Protein AF-A0A6P0TH92-F1 (afdb_monomer)

Secondary structure (DSSP, 8-state):
-B-SSSEEEEEEEETTEEEEEEEEE--SSSS------------SS---EEEEESSS---B----------

Structure (mmCIF, N/CA/C/O backbone):
data_AF-A0A6P0TH92-F1
#
_entry.id   AF-A0A6P0TH92-F1
#
loop_
_atom_site.group_PDB
_atom_site.id
_atom_site.type_symbol
_atom_site.label_atom_id
_atom_site.label_alt_id
_atom_site.label_comp_id
_atom_site.label_asym_id
_atom_site.label_entity_id
_atom_site.label_seq_id
_atom_site.pdbx_PDB_ins_code
_atom_site.Cartn_x
_atom_site.Cartn_y
_atom_site.Cartn_z
_atom_site.occupancy
_atom_site.B_iso_or_equiv
_atom_site.auth_seq_id
_atom_site.auth_comp_id
_atom_site.auth_asym_id
_atom_site.auth_atom_id
_atom_site.pdbx_PDB_model_num
ATOM 1 N N . TYR A 1 1 ? -0.644 2.025 -8.233 1.00 98.38 1 TYR A N 1
ATOM 2 C CA . TYR A 1 1 ? 0.784 2.226 -7.938 1.00 98.38 1 TYR A CA 1
ATOM 3 C C . TYR A 1 1 ? 1.538 2.263 -9.255 1.00 98.38 1 TYR A C 1
ATOM 5 O O . TYR A 1 1 ? 1.018 1.732 -10.230 1.00 98.38 1 TYR A O 1
ATOM 13 N N . ALA A 1 2 ? 2.718 2.872 -9.285 1.00 98.69 2 ALA A N 1
ATOM 14 C CA . ALA A 1 2 ? 3.605 2.853 -10.445 1.00 98.69 2 ALA A CA 1
ATOM 15 C C . ALA A 1 2 ? 4.994 2.340 -10.041 1.00 98.69 2 ALA A C 1
ATOM 17 O O . ALA A 1 2 ? 5.490 2.640 -8.948 1.00 98.69 2 ALA A O 1
ATOM 18 N N . LEU A 1 3 ? 5.614 1.528 -10.896 1.00 98.56 3 LEU A N 1
ATOM 19 C CA . LEU A 1 3 ? 6.955 0.987 -10.696 1.00 98.56 3 LEU A CA 1
ATOM 20 C C . LEU A 1 3 ? 7.605 0.698 -12.051 1.00 98.56 3 LEU A C 1
ATOM 22 O O . LEU A 1 3 ? 7.201 -0.221 -12.748 1.00 98.56 3 LEU A O 1
ATOM 26 N N . ALA A 1 4 ? 8.666 1.424 -12.404 1.00 98.38 4 ALA A N 1
ATOM 27 C CA . ALA A 1 4 ? 9.258 1.288 -13.737 1.00 98.38 4 ALA A CA 1
ATOM 28 C C . ALA A 1 4 ? 10.003 -0.034 -13.999 1.00 98.38 4 ALA A C 1
ATOM 30 O O . ALA A 1 4 ? 10.169 -0.407 -15.155 1.00 98.38 4 ALA A O 1
ATOM 31 N N . ASN A 1 5 ? 10.526 -0.712 -12.969 1.00 97.56 5 ASN A N 1
ATOM 32 C CA . ASN A 1 5 ? 11.260 -1.964 -13.160 1.00 97.56 5 ASN A CA 1
ATOM 33 C C . ASN A 1 5 ? 11.288 -2.878 -11.928 1.00 97.56 5 ASN A C 1
ATOM 35 O O . ASN A 1 5 ? 11.360 -2.427 -10.778 1.00 97.56 5 ASN A O 1
ATOM 39 N N . GLY A 1 6 ? 11.319 -4.181 -12.210 1.00 97.50 6 GLY A N 1
ATOM 40 C CA . GLY A 1 6 ? 11.581 -5.236 -11.240 1.00 97.50 6 GLY A CA 1
ATOM 41 C C . GLY A 1 6 ? 10.402 -5.509 -10.312 1.00 97.50 6 GLY A C 1
ATOM 42 O O . GLY A 1 6 ? 9.240 -5.374 -10.676 1.00 97.50 6 GLY A O 1
ATOM 43 N N . THR A 1 7 ? 10.700 -5.945 -9.091 1.00 97.69 7 THR A N 1
ATOM 44 C CA . THR A 1 7 ? 9.678 -6.264 -8.088 1.00 97.69 7 THR A CA 1
ATOM 45 C C . THR A 1 7 ? 10.112 -5.724 -6.734 1.00 97.69 7 THR A C 1
ATOM 47 O O . THR A 1 7 ? 11.266 -5.893 -6.331 1.00 97.69 7 THR A O 1
ATOM 50 N N . ARG A 1 8 ? 9.203 -5.026 -6.046 1.00 98.00 8 ARG A N 1
ATOM 51 C CA . ARG A 1 8 ? 9.447 -4.418 -4.731 1.00 98.00 8 ARG A CA 1
ATOM 52 C C . ARG A 1 8 ? 8.464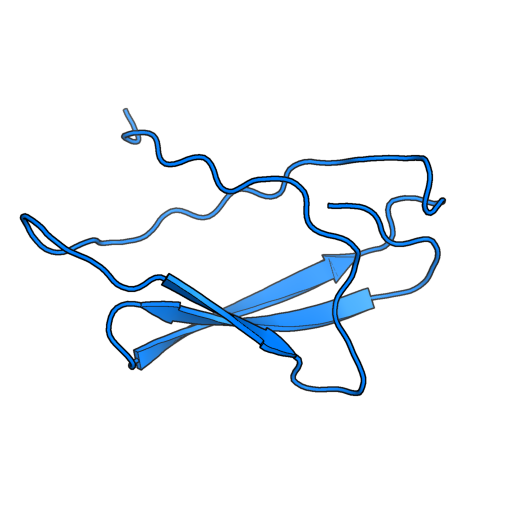 -4.984 -3.696 1.00 98.00 8 ARG A C 1
ATOM 54 O O . ARG A 1 8 ? 7.346 -4.477 -3.601 1.00 98.00 8 ARG A O 1
ATOM 61 N N . PRO A 1 9 ? 8.860 -6.001 -2.908 1.00 98.12 9 PRO A N 1
ATOM 62 C CA . PRO A 1 9 ? 7.999 -6.566 -1.876 1.00 98.12 9 PRO A CA 1
ATOM 63 C C . PRO A 1 9 ? 7.765 -5.597 -0.716 1.00 98.12 9 PRO A C 1
ATOM 65 O O . PRO A 1 9 ? 8.718 -5.062 -0.128 1.00 98.12 9 PRO A O 1
ATOM 68 N N . LEU A 1 10 ? 6.500 -5.433 -0.329 1.00 98.69 10 LEU A N 1
ATOM 69 C CA . LEU A 1 10 ? 6.088 -4.672 0.850 1.00 98.69 10 LEU A CA 1
ATOM 70 C C . LEU A 1 10 ? 5.352 -5.577 1.841 1.00 98.69 10 LEU A C 1
ATOM 72 O O . LEU A 1 10 ? 4.465 -6.339 1.456 1.00 98.69 10 LEU A O 1
ATOM 76 N N . ASP A 1 11 ? 5.678 -5.447 3.125 1.00 98.69 11 ASP A N 1
ATOM 77 C CA . ASP A 1 11 ? 4.898 -6.063 4.196 1.00 98.69 11 ASP A CA 1
ATOM 78 C C . ASP A 1 11 ? 3.618 -5.253 4.404 1.00 98.69 11 ASP A C 1
ATOM 80 O O . ASP A 1 11 ? 3.667 -4.048 4.680 1.00 98.69 11 ASP A O 1
ATOM 84 N N . LEU A 1 12 ? 2.473 -5.920 4.280 1.00 98.56 12 LEU A N 1
ATOM 85 C CA . LEU A 1 12 ? 1.169 -5.370 4.610 1.00 98.56 12 LEU A CA 1
ATOM 86 C C . LEU A 1 12 ? 0.849 -5.699 6.063 1.00 98.56 12 LEU A C 1
ATOM 88 O O . LEU A 1 12 ? 0.782 -6.863 6.455 1.00 98.56 12 LEU A O 1
ATOM 92 N N . SER A 1 13 ? 0.591 -4.660 6.850 1.00 98.62 13 SER A N 1
ATOM 93 C CA . SER A 1 13 ? 0.133 -4.792 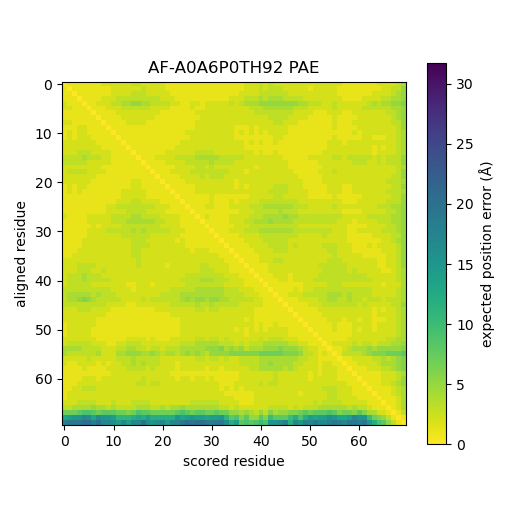8.226 1.00 98.62 13 SER A CA 1
ATOM 94 C C . SER A 1 13 ? -1.239 -4.168 8.442 1.00 98.62 13 SER A C 1
ATOM 96 O O . SER A 1 13 ? -1.544 -3.100 7.903 1.00 98.62 13 SER A O 1
ATOM 98 N N . VAL A 1 14 ? -2.044 -4.843 9.261 1.00 98.50 14 VAL A N 1
ATOM 99 C CA . VAL A 1 14 ? -3.358 -4.400 9.734 1.00 98.50 14 VAL A CA 1
ATOM 100 C C . VAL A 1 14 ? -3.310 -4.373 11.256 1.00 98.50 14 VAL A C 1
ATOM 102 O O . VAL A 1 14 ? -2.909 -5.346 11.891 1.00 98.50 14 VAL A O 1
ATOM 105 N N . ASN A 1 15 ? -3.653 -3.228 11.845 1.00 98.38 15 ASN A N 1
ATOM 106 C CA . ASN A 1 15 ? -3.671 -3.011 13.296 1.00 98.38 15 ASN A CA 1
ATOM 107 C C . ASN A 1 15 ? -2.352 -3.429 13.984 1.00 98.38 15 ASN A C 1
ATOM 109 O O . ASN A 1 15 ? -2.331 -3.950 15.096 1.00 98.38 15 ASN A O 1
ATOM 113 N N . GLY A 1 16 ? -1.227 -3.183 13.299 1.00 98.00 16 GLY A N 1
ATOM 114 C CA . GLY A 1 16 ? 0.128 -3.454 13.790 1.00 98.00 16 GLY A CA 1
ATOM 115 C C . GLY A 1 16 ? 0.632 -4.887 13.5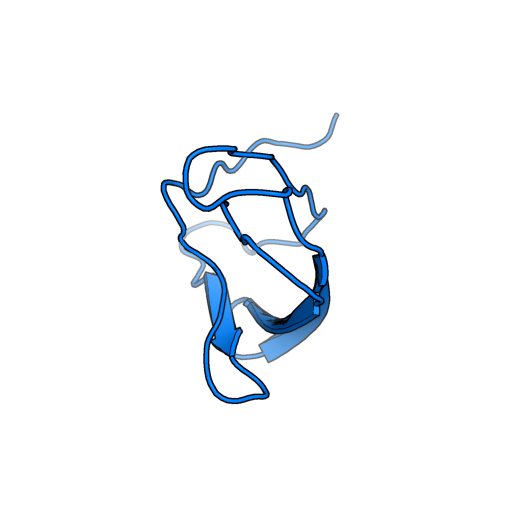88 1.00 98.00 16 GLY A C 1
ATOM 116 O O . GLY A 1 16 ? 1.792 -5.147 13.895 1.00 98.00 16 GLY A O 1
ATOM 117 N N . GLN A 1 17 ? -0.185 -5.799 13.054 1.00 98.12 17 GLN A N 1
ATOM 118 C CA . GLN A 1 17 ? 0.223 -7.168 12.722 1.00 98.12 17 GLN A CA 1
ATOM 119 C C . GLN A 1 17 ? 0.480 -7.295 11.223 1.00 98.12 17 GLN A C 1
ATOM 121 O O . GLN A 1 17 ? -0.351 -6.863 10.429 1.00 98.12 17 GLN A O 1
ATOM 126 N N . VAL A 1 18 ? 1.614 -7.879 10.825 1.00 98.31 18 VAL A N 1
ATOM 127 C CA . VAL A 1 18 ? 1.876 -8.212 9.415 1.00 98.31 18 VAL A CA 1
ATOM 128 C C . VAL A 1 18 ? 0.968 -9.373 9.020 1.00 98.31 18 VAL A C 1
ATOM 130 O O . VAL A 1 18 ? 1.015 -10.431 9.643 1.00 98.31 18 VAL A O 1
ATOM 133 N N . VAL A 1 19 ? 0.130 -9.157 8.009 1.00 98.25 19 VAL A N 1
ATOM 134 C CA . VAL A 1 19 ? -0.871 -10.128 7.538 1.00 98.25 19 VAL A CA 1
ATOM 135 C C . VAL A 1 19 ? -0.518 -10.729 6.183 1.00 98.25 19 VAL A C 1
ATOM 137 O O . VAL A 1 19 ? -0.997 -11.811 5.864 1.00 98.25 19 VAL A O 1
ATOM 140 N N . ASP A 1 20 ? 0.308 -10.043 5.392 1.00 98.06 20 ASP A N 1
ATOM 141 C CA . ASP A 1 20 ? 0.741 -10.503 4.074 1.00 98.06 20 ASP A CA 1
ATOM 142 C C . ASP A 1 20 ? 2.066 -9.832 3.671 1.00 98.06 20 ASP A C 1
ATOM 144 O O . ASP A 1 20 ? 2.417 -8.762 4.184 1.00 98.06 20 ASP A O 1
ATOM 148 N N . ARG A 1 21 ? 2.774 -10.435 2.714 1.00 97.94 21 ARG A N 1
ATOM 149 C CA . ARG A 1 21 ? 3.864 -9.806 1.962 1.00 97.94 21 ARG A CA 1
ATOM 150 C C . ARG A 1 21 ? 3.462 -9.740 0.496 1.00 97.94 21 ARG A C 1
ATOM 152 O O . ARG A 1 21 ? 3.332 -10.759 -0.175 1.00 97.94 21 ARG A O 1
ATOM 159 N N . ILE A 1 22 ? 3.293 -8.522 -0.001 1.00 98.12 22 ILE A N 1
ATOM 160 C CA . ILE A 1 22 ? 2.798 -8.268 -1.349 1.00 98.12 22 ILE A CA 1
ATOM 161 C C . ILE A 1 22 ? 3.970 -7.952 -2.266 1.00 98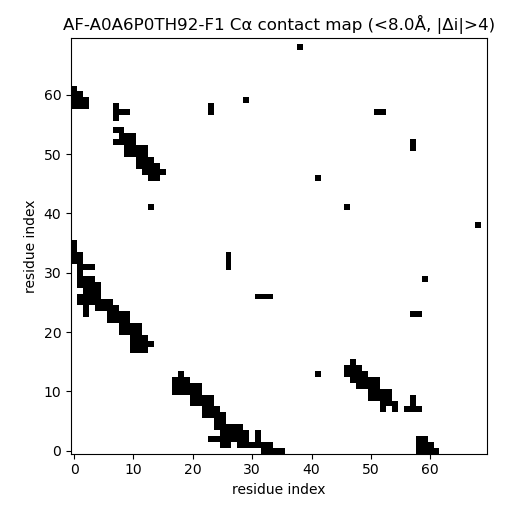.12 22 ILE A C 1
ATOM 163 O O . ILE A 1 22 ? 4.694 -6.980 -2.049 1.00 98.12 22 ILE A O 1
ATOM 167 N N . GLU A 1 23 ? 4.102 -8.738 -3.329 1.00 97.56 23 GLU A N 1
ATOM 168 C CA . GLU A 1 23 ? 4.987 -8.433 -4.448 1.00 97.56 23 GLU A CA 1
ATOM 169 C C . GLU A 1 23 ? 4.340 -7.368 -5.345 1.00 97.56 23 GLU A C 1
ATOM 171 O O . GLU A 1 23 ? 3.347 -7.639 -6.021 1.00 97.56 23 GLU A O 1
ATOM 176 N N . PHE A 1 24 ? 4.892 -6.152 -5.352 1.00 98.00 24 PHE A N 1
ATOM 177 C CA . PHE A 1 24 ? 4.549 -5.127 -6.340 1.00 98.00 24 PHE A CA 1
ATOM 178 C C . PHE A 1 24 ? 5.504 -5.263 -7.528 1.00 98.00 24 PHE A C 1
ATOM 180 O O . PHE A 1 24 ? 6.668 -4.862 -7.436 1.00 98.00 24 PHE A O 1
ATOM 187 N N . THR A 1 25 ? 5.033 -5.874 -8.614 1.00 98.19 25 THR A N 1
ATOM 188 C CA . THR A 1 25 ? 5.772 -6.006 -9.880 1.00 98.19 25 THR A CA 1
ATOM 189 C C . THR A 1 25 ? 5.726 -4.708 -10.674 1.00 98.19 25 THR A C 1
ATOM 191 O O . THR A 1 25 ? 4.874 -3.855 -10.419 1.00 98.19 25 THR A O 1
ATOM 194 N N . ASP A 1 26 ? 6.647 -4.535 -11.614 1.00 98.06 26 ASP A N 1
ATOM 195 C CA . ASP A 1 26 ? 6.689 -3.351 -12.457 1.00 98.06 26 ASP A CA 1
ATOM 196 C C . ASP A 1 26 ? 5.411 -3.141 -13.275 1.00 98.06 26 ASP A C 1
ATOM 198 O O . ASP A 1 26 ? 4.768 -4.071 -13.754 1.00 98.06 26 ASP A O 1
ATOM 202 N N . THR A 1 27 ? 5.062 -1.867 -13.423 1.00 98.56 27 THR A N 1
ATOM 203 C CA . THR A 1 27 ? 4.031 -1.355 -14.328 1.00 98.56 27 THR A CA 1
ATOM 204 C C . THR A 1 27 ? 4.646 -0.842 -15.631 1.00 98.56 27 THR A C 1
ATOM 206 O O . THR A 1 27 ? 3.979 -0.164 -16.394 1.00 98.56 27 THR A O 1
ATOM 209 N N . MET A 1 28 ? 5.916 -1.177 -15.903 1.00 98.00 28 MET A N 1
ATOM 210 C CA . MET A 1 28 ? 6.725 -0.785 -17.072 1.00 98.00 28 MET A CA 1
ATOM 211 C C . MET A 1 28 ? 7.215 0.677 -17.103 1.00 98.00 28 MET A C 1
ATOM 213 O O . MET A 1 28 ? 8.256 0.945 -17.704 1.00 98.00 28 MET A O 1
ATOM 217 N N . SER A 1 29 ? 6.551 1.612 -16.419 1.00 98.25 29 SER A N 1
ATOM 218 C CA . SER A 1 29 ? 6.976 3.017 -16.305 1.00 98.25 29 SER A CA 1
ATOM 219 C C . SER A 1 29 ? 6.544 3.641 -14.971 1.00 98.25 29 SER A C 1
ATOM 221 O O . SER A 1 29 ? 5.648 3.140 -14.300 1.00 98.25 29 SER A O 1
ATOM 223 N N . TRP A 1 30 ? 7.160 4.763 -14.581 1.00 98.06 30 TRP A N 1
ATOM 224 C CA . TRP A 1 30 ? 6.664 5.607 -13.476 1.00 98.06 30 TRP A CA 1
ATOM 225 C C . TRP A 1 30 ? 5.405 6.400 -13.859 1.00 98.06 30 TRP A C 1
ATOM 227 O O . TRP A 1 30 ? 4.728 6.945 -12.994 1.00 98.06 30 TRP A O 1
ATOM 237 N N . GLU A 1 31 ? 5.100 6.469 -15.154 1.00 98.25 31 GLU A N 1
ATOM 238 C CA . GLU A 1 31 ? 3.903 7.120 -15.696 1.00 98.25 31 GLU A CA 1
ATOM 239 C C . GLU A 1 31 ? 2.726 6.145 -15.851 1.00 98.25 31 GLU A C 1
ATOM 241 O O . GLU A 1 31 ? 1.581 6.583 -15.956 1.00 98.25 31 GLU A O 1
ATOM 246 N N . ASP A 1 32 ? 2.999 4.837 -15.825 1.00 98.44 32 ASP A N 1
ATOM 247 C CA . ASP A 1 32 ? 2.002 3.780 -15.963 1.00 98.44 32 ASP A CA 1
ATOM 248 C C . ASP A 1 32 ? 1.534 3.320 -14.579 1.00 98.44 32 ASP A C 1
ATOM 250 O O . ASP A 1 32 ? 2.328 2.859 -13.751 1.00 98.44 32 ASP A O 1
ATOM 254 N N . TRP A 1 33 ? 0.231 3.437 -14.327 1.00 98.50 33 TRP A N 1
ATOM 255 C CA . TRP A 1 33 ? -0.387 3.141 -13.035 1.00 98.50 33 TRP A CA 1
ATOM 256 C C . TRP A 1 33 ? -1.260 1.893 -13.114 1.00 98.50 33 TRP A C 1
ATOM 258 O O . TRP A 1 33 ? -2.073 1.765 -14.026 1.00 98.50 33 TRP A O 1
ATOM 268 N N . ASP A 1 34 ? -1.153 1.025 -12.109 1.00 98.19 34 ASP A N 1
ATOM 269 C CA . ASP A 1 34 ? -2.000 -0.167 -11.984 1.00 98.19 34 ASP A CA 1
ATOM 270 C C . ASP A 1 34 ? -2.593 -0.326 -10.571 1.00 98.19 34 ASP A C 1
ATOM 272 O O . ASP A 1 34 ? -2.146 0.306 -9.601 1.00 98.19 34 ASP A O 1
ATOM 276 N N . LEU A 1 35 ? -3.612 -1.172 -10.444 1.00 97.31 35 LEU A N 1
ATOM 277 C CA . LEU A 1 35 ? -4.283 -1.509 -9.194 1.00 97.31 35 LEU A CA 1
ATOM 278 C C . LEU A 1 35 ? -3.949 -2.932 -8.758 1.00 97.31 35 LEU A C 1
ATOM 280 O O . LEU A 1 35 ? -4.045 -3.890 -9.516 1.00 97.31 35 LEU A O 1
ATOM 284 N N . LEU A 1 36 ? -3.626 -3.072 -7.473 1.00 96.62 36 LEU A N 1
ATOM 285 C CA . LEU A 1 36 ? -3.432 -4.362 -6.829 1.00 96.62 36 LEU A CA 1
ATOM 286 C C . LEU A 1 36 ? -4.427 -4.494 -5.681 1.00 96.62 36 LEU A C 1
ATOM 288 O O . LEU A 1 36 ? -4.432 -3.693 -4.748 1.00 96.62 36 LEU A O 1
ATOM 292 N N . THR A 1 37 ? -5.255 -5.534 -5.741 1.00 95.94 37 THR A N 1
ATOM 293 C CA . THR A 1 37 ? -6.308 -5.787 -4.752 1.00 95.94 37 THR A CA 1
ATOM 294 C C . THR A 1 37 ? -5.913 -6.908 -3.793 1.00 95.94 37 THR A C 1
ATOM 296 O O . THR A 1 37 ? -5.342 -7.929 -4.194 1.00 95.94 37 THR A O 1
ATOM 299 N N . ARG A 1 38 ? -6.248 -6.741 -2.509 1.00 95.31 38 ARG A N 1
ATOM 300 C CA . ARG A 1 38 ? -6.164 -7.779 -1.472 1.00 95.31 38 ARG A CA 1
ATOM 301 C C . ARG A 1 38 ? -7.431 -7.779 -0.629 1.00 95.31 38 ARG A C 1
ATOM 303 O O . ARG A 1 38 ? -7.967 -6.722 -0.317 1.00 95.31 38 ARG A O 1
ATOM 310 N N . SER A 1 39 ? -7.891 -8.972 -0.263 1.00 95.56 39 SER A N 1
ATOM 311 C CA . SER A 1 39 ? -8.983 -9.137 0.700 1.00 95.56 39 SER A CA 1
ATOM 312 C C . SER A 1 39 ? -8.406 -9.150 2.111 1.00 95.56 39 SER A C 1
ATOM 314 O O . SER A 1 39 ? -7.482 -9.914 2.382 1.00 95.56 39 SER A O 1
ATOM 316 N N . LEU A 1 40 ? -8.940 -8.306 2.994 1.00 95.19 40 LEU A N 1
ATOM 317 C CA . LEU A 1 40 ? -8.484 -8.162 4.376 1.00 95.19 40 LEU A CA 1
ATOM 318 C C . LEU A 1 40 ? -9.666 -8.278 5.331 1.00 95.19 40 LEU A C 1
ATOM 320 O O . LEU A 1 40 ? -10.741 -7.741 5.067 1.00 95.19 40 LEU A O 1
ATOM 324 N N . ASN A 1 41 ? -9.434 -8.924 6.469 1.00 94.50 41 ASN A N 1
ATOM 325 C CA . ASN A 1 41 ? -10.358 -8.870 7.593 1.00 94.50 41 ASN A CA 1
ATOM 326 C C . ASN A 1 41 ? -10.062 -7.600 8.393 1.00 94.50 41 ASN A C 1
ATOM 328 O O . ASN A 1 41 ? -8.931 -7.407 8.840 1.00 94.50 41 ASN A O 1
ATOM 332 N N . LEU A 1 42 ? -11.067 -6.740 8.548 1.00 95.81 42 LEU A N 1
ATOM 333 C CA . LEU A 1 42 ? -10.966 -5.484 9.287 1.00 95.81 42 LEU A CA 1
ATOM 334 C C . LEU A 1 42 ? -11.881 -5.526 10.509 1.00 95.81 42 LEU A C 1
ATOM 336 O O . LEU A 1 42 ? -12.994 -6.054 10.444 1.00 95.81 42 LEU A O 1
ATOM 340 N N . ASP A 1 43 ? -11.423 -4.930 11.606 1.00 96.25 43 ASP A N 1
ATOM 341 C CA . ASP A 1 43 ? -12.228 -4.779 12.812 1.00 96.25 43 ASP A CA 1
ATOM 342 C C . ASP A 1 43 ? -13.353 -3.763 12.577 1.00 96.25 43 ASP A C 1
ATOM 344 O O . ASP A 1 43 ? -13.276 -2.893 11.703 1.00 96.25 43 ASP A O 1
ATOM 348 N N . THR A 1 44 ? -14.417 -3.836 13.377 1.00 96.19 44 THR A N 1
ATOM 349 C CA . THR A 1 44 ? -15.459 -2.802 13.332 1.00 96.19 44 THR A CA 1
ATOM 350 C C . THR A 1 44 ? -14.884 -1.468 13.810 1.00 96.19 44 THR A C 1
ATOM 352 O O . THR A 1 44 ? -14.376 -1.370 14.923 1.00 96.19 44 THR A O 1
ATOM 355 N N . GLY A 1 45 ? -15.018 -0.422 12.991 1.00 96.75 45 GLY A N 1
ATOM 356 C CA . GLY A 1 45 ? -14.552 0.925 13.320 1.00 96.75 45 GLY A CA 1
ATOM 357 C C . GLY A 1 45 ? -13.179 1.247 12.728 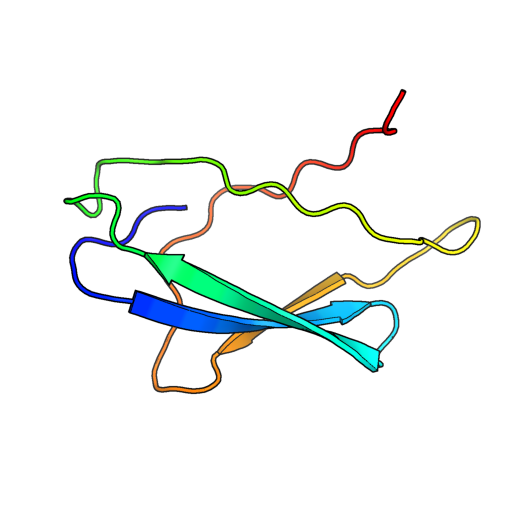1.00 96.75 45 GLY A C 1
ATOM 358 O O . GLY A 1 45 ? -12.924 0.990 11.551 1.00 96.75 45 GLY A O 1
ATOM 359 N N . LEU A 1 46 ? -12.322 1.895 13.521 1.00 97.62 46 LEU A N 1
ATOM 360 C CA . LEU A 1 46 ? -11.029 2.396 13.060 1.00 97.62 46 LEU A CA 1
ATOM 361 C C . LEU A 1 46 ? -10.036 1.246 12.859 1.00 97.62 46 LEU A C 1
ATOM 363 O O . LEU A 1 46 ? -9.801 0.464 13.774 1.00 97.62 46 LEU A O 1
ATOM 367 N N . ASN A 1 47 ? -9.399 1.209 11.691 1.00 98.19 47 ASN A N 1
ATOM 368 C CA . ASN A 1 47 ? -8.308 0.289 11.386 1.00 98.19 47 ASN A CA 1
ATOM 369 C C . ASN A 1 47 ? -7.083 1.081 10.923 1.00 98.19 47 ASN A C 1
ATOM 371 O O . ASN A 1 47 ? -7.214 2.107 10.255 1.00 98.19 47 ASN A O 1
ATOM 375 N N . THR A 1 48 ? -5.889 0.593 11.252 1.00 98.44 48 THR A N 1
ATOM 376 C CA . THR A 1 48 ? -4.630 1.103 10.695 1.00 98.44 48 THR A CA 1
ATOM 377 C C . THR A 1 48 ? -4.102 0.109 9.675 1.00 98.44 48 THR A C 1
ATOM 379 O O . THR A 1 48 ? -3.771 -1.018 10.034 1.00 98.44 48 THR A O 1
ATOM 382 N N . ILE A 1 49 ? -3.988 0.540 8.420 1.00 98.19 49 ILE A N 1
ATOM 383 C CA . ILE A 1 49 ? -3.404 -0.243 7.327 1.00 98.19 49 ILE A CA 1
ATOM 384 C C . ILE A 1 49 ? -2.069 0.398 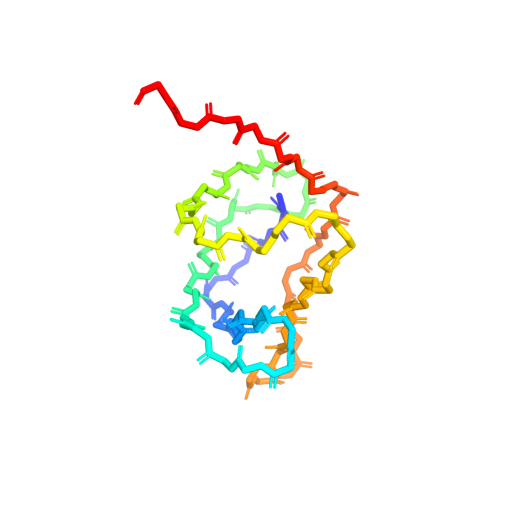6.951 1.00 98.19 49 ILE A C 1
ATOM 386 O O . ILE A 1 49 ? -1.997 1.612 6.749 1.00 98.19 49 ILE A O 1
ATOM 390 N N . ARG A 1 50 ? -1.000 -0.398 6.873 1.00 98.19 50 ARG A N 1
ATOM 391 C CA . ARG A 1 50 ? 0.341 0.091 6.524 1.00 98.19 50 ARG A CA 1
ATOM 392 C C . ARG A 1 50 ? 1.062 -0.883 5.605 1.00 98.19 50 ARG A C 1
ATOM 394 O O . ARG A 1 50 ? 1.205 -2.053 5.946 1.00 98.19 50 ARG A O 1
ATOM 401 N N . LEU A 1 51 ? 1.596 -0.349 4.509 1.00 98.25 51 LEU A N 1
ATOM 402 C CA . LEU A 1 51 ? 2.606 -1.001 3.681 1.00 98.25 51 LEU A CA 1
ATOM 403 C C . LEU A 1 51 ? 4.000 -0.551 4.135 1.00 98.25 51 LEU A C 1
ATOM 405 O O . LEU A 1 51 ? 4.240 0.646 4.298 1.00 98.25 51 LEU A O 1
ATOM 409 N N . THR A 1 52 ? 4.912 -1.498 4.343 1.00 98.38 52 THR A N 1
ATOM 410 C CA . THR A 1 52 ? 6.297 -1.228 4.762 1.00 98.38 52 THR A CA 1
ATOM 411 C C . THR A 1 52 ? 7.268 -1.861 3.777 1.00 98.38 52 THR A C 1
ATOM 413 O O . THR A 1 52 ? 7.171 -3.052 3.494 1.00 98.38 52 THR A O 1
ATOM 416 N N . ALA A 1 53 ? 8.220 -1.083 3.258 1.00 97.81 53 ALA A N 1
ATOM 417 C CA . ALA A 1 53 ? 9.258 -1.629 2.392 1.00 97.81 53 ALA A CA 1
ATOM 418 C C . ALA A 1 53 ? 10.143 -2.618 3.147 1.00 97.81 53 ALA A C 1
ATOM 420 O O . ALA A 1 53 ? 10.657 -2.311 4.219 1.00 97.81 53 ALA A O 1
ATOM 421 N N . THR A 1 54 ? 10.324 -3.799 2.560 1.00 96.50 54 THR A N 1
ATOM 422 C CA . THR A 1 54 ? 11.224 -4.833 3.095 1.00 96.50 54 THR A CA 1
ATOM 423 C C . THR A 1 54 ? 12.635 -4.724 2.512 1.00 96.50 54 THR A C 1
ATOM 425 O O . THR A 1 54 ? 13.586 -5.285 3.050 1.00 96.50 54 THR A O 1
ATOM 428 N N . GLY A 1 55 ? 12.773 -3.958 1.425 1.00 94.00 55 GLY A N 1
ATOM 429 C CA . GLY A 1 55 ? 14.036 -3.537 0.832 1.00 94.00 55 GLY A CA 1
ATOM 430 C C . GLY A 1 55 ? 14.236 -2.024 0.928 1.00 94.00 55 GLY A C 1
ATOM 431 O O . GLY A 1 55 ? 13.874 -1.382 1.909 1.00 94.00 55 GLY A O 1
ATOM 432 N N . ARG A 1 56 ? 14.819 -1.434 -0.120 1.00 92.88 56 ARG A N 1
ATOM 433 C CA . ARG A 1 56 ? 15.189 -0.009 -0.131 1.00 92.88 56 ARG A CA 1
ATOM 434 C C . ARG A 1 56 ? 13.992 0.947 -0.241 1.00 92.88 56 ARG A C 1
ATOM 436 O O . ARG A 1 56 ? 14.045 2.032 0.327 1.00 92.88 56 ARG A O 1
ATOM 443 N N . SER A 1 57 ? 12.958 0.581 -1.000 1.00 96.44 57 SER A N 1
ATOM 444 C CA . SER A 1 57 ? 11.783 1.424 -1.274 1.00 96.44 57 SER A CA 1
ATOM 445 C C . SER A 1 57 ? 10.611 0.603 -1.828 1.00 96.44 57 SER A C 1
ATOM 447 O O . SER A 1 57 ? 10.805 -0.538 -2.247 1.00 96.44 57 SER A O 1
ATOM 449 N N . GLY A 1 58 ? 9.412 1.195 -1.863 1.00 97.00 58 GLY A N 1
ATOM 450 C CA . GLY A 1 58 ? 8.269 0.721 -2.659 1.00 97.00 58 GLY A CA 1
ATOM 451 C C . GLY A 1 58 ? 8.203 1.378 -4.041 1.00 97.00 58 GLY A C 1
ATOM 452 O O . GLY A 1 58 ? 9.167 2.028 -4.448 1.00 97.00 58 GLY A O 1
ATOM 453 N N . GLY A 1 59 ? 7.103 1.177 -4.771 1.00 97.12 59 GLY A N 1
ATOM 454 C CA . GLY A 1 59 ? 6.745 2.006 -5.932 1.00 97.12 59 GLY A CA 1
ATOM 455 C C . GLY A 1 59 ? 6.117 3.341 -5.512 1.00 97.12 59 GLY A C 1
ATOM 456 O O . GLY A 1 59 ? 6.077 3.655 -4.320 1.00 97.12 59 GLY A O 1
ATOM 457 N N . ASP A 1 60 ? 5.595 4.086 -6.481 1.00 98.44 60 ASP A N 1
ATOM 458 C CA . ASP A 1 60 ? 4.813 5.293 -6.223 1.00 98.44 60 ASP A CA 1
ATOM 459 C C . ASP A 1 60 ? 3.352 4.910 -5.956 1.00 98.44 60 ASP A C 1
ATOM 461 O O . ASP A 1 60 ? 2.765 4.078 -6.655 1.00 98.44 60 ASP A O 1
ATOM 465 N N . PHE A 1 61 ? 2.764 5.493 -4.914 1.00 98.12 61 PHE A N 1
ATOM 466 C CA . PHE A 1 61 ? 1.399 5.213 -4.470 1.00 98.12 61 PHE A CA 1
ATOM 467 C C . PHE A 1 61 ? 0.566 6.486 -4.540 1.00 98.12 61 PHE A C 1
ATOM 469 O O . PHE A 1 61 ? 1.007 7.533 -4.077 1.00 98.12 61 PHE A O 1
ATOM 476 N N . ASP A 1 62 ? -0.6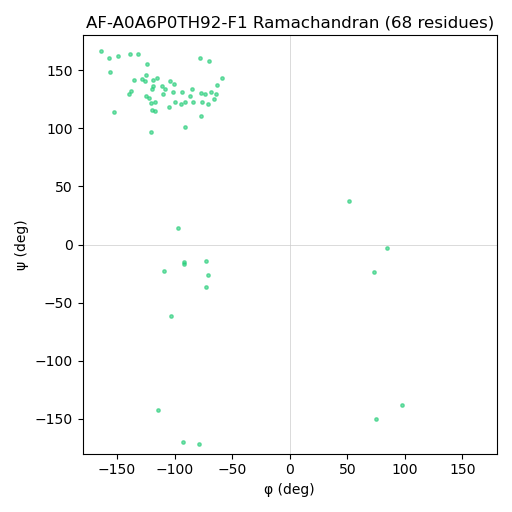36 6.366 -5.096 1.00 98.12 62 ASP A N 1
ATOM 477 C CA . ASP A 1 62 ? -1.577 7.477 -5.253 1.00 98.12 62 ASP A CA 1
ATOM 478 C C . ASP A 1 62 ? -2.686 7.392 -4.197 1.00 98.12 62 ASP A C 1
ATOM 480 O O . ASP A 1 62 ? -2.777 8.225 -3.297 1.00 98.12 62 ASP A O 1
ATOM 484 N N . TYR A 1 63 ? -3.461 6.304 -4.218 1.00 97.81 63 TYR A N 1
ATOM 485 C CA . TYR A 1 63 ? -4.549 6.092 -3.269 1.00 97.81 63 TYR A CA 1
ATOM 486 C C . TYR A 1 63 ? -4.640 4.651 -2.763 1.00 97.81 63 TYR A C 1
ATOM 488 O O . TYR A 1 63 ? -4.084 3.711 -3.334 1.00 97.81 63 TYR A O 1
ATOM 496 N N . LEU A 1 64 ? -5.389 4.504 -1.670 1.00 97.06 64 LEU A N 1
ATOM 497 C CA . LEU A 1 64 ? -5.919 3.242 -1.172 1.00 97.06 64 LEU A CA 1
ATOM 498 C C . LEU A 1 64 ? -7.443 3.331 -1.227 1.00 97.06 64 LEU A C 1
ATOM 500 O O . LEU A 1 64 ? -8.032 4.214 -0.606 1.00 97.06 64 LEU A O 1
ATOM 504 N N . GLU A 1 65 ? -8.072 2.408 -1.945 1.00 97.12 65 GLU A N 1
ATOM 505 C CA . GLU A 1 65 ? -9.521 2.232 -1.922 1.00 97.12 65 GLU A CA 1
ATOM 506 C C . GLU A 1 65 ? -9.882 1.051 -1.018 1.00 97.12 65 GLU A C 1
ATOM 508 O O . GLU A 1 65 ? -9.231 0.006 -1.043 1.00 97.12 65 GLU A O 1
ATOM 513 N N . VAL A 1 66 ? -10.934 1.222 -0.216 1.00 95.75 66 VAL A N 1
ATOM 514 C CA . VAL A 1 66 ? -11.504 0.161 0.615 1.00 95.75 66 VAL A CA 1
ATOM 515 C C . VAL A 1 66 ? -12.949 -0.049 0.191 1.00 95.75 66 VAL A C 1
ATOM 517 O O . VAL A 1 66 ? -13.794 0.829 0.366 1.00 95.75 66 VAL A O 1
ATOM 520 N N . SER A 1 67 ? -13.236 -1.233 -0.338 1.00 94.44 67 SER A N 1
ATOM 521 C CA . SER A 1 67 ? -14.575 -1.665 -0.725 1.00 94.44 67 SER A CA 1
ATOM 522 C C . SER A 1 67 ? -14.934 -2.969 -0.017 1.00 94.44 67 SER A C 1
ATOM 524 O O . SER A 1 67 ? -14.068 -3.726 0.428 1.00 94.44 67 SER A O 1
ATOM 526 N N . ARG A 1 68 ? -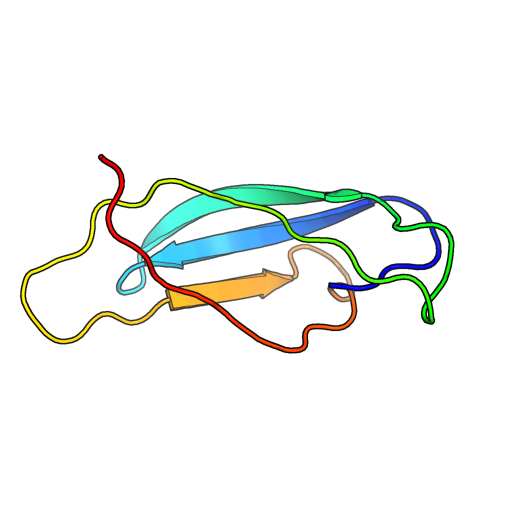16.234 -3.226 0.145 1.00 89.81 68 ARG A N 1
ATOM 527 C CA . ARG A 1 68 ? -16.700 -4.524 0.640 1.00 89.81 68 ARG A CA 1
ATOM 528 C C . ARG A 1 68 ? -16.610 -5.536 -0.494 1.00 89.81 68 ARG A C 1
ATOM 530 O O . ARG A 1 68 ? -17.128 -5.283 -1.578 1.00 89.81 68 ARG A O 1
ATOM 537 N N . THR A 1 69 ? -16.010 -6.684 -0.222 1.00 78.06 69 THR A N 1
ATOM 538 C CA . THR A 1 69 ? -16.184 -7.871 -1.060 1.00 78.06 69 THR A CA 1
ATOM 539 C C . THR A 1 69 ? -17.648 -8.307 -1.020 1.00 78.06 69 THR A C 1
ATOM 541 O O . THR A 1 69 ? -18.269 -8.253 0.045 1.00 78.06 69 THR A O 1
ATOM 544 N N . ALA A 1 70 ? -18.193 -8.671 -2.183 1.00 61.75 70 ALA A N 1
ATOM 545 C CA . ALA A 1 70 ? -19.542 -9.221 -2.316 1.00 61.75 70 ALA A CA 1
ATOM 546 C C . ALA A 1 70 ? -19.684 -10.577 -1.610 1.00 61.75 70 ALA A C 1
ATOM 548 O O . ALA A 1 70 ? -18.669 -11.308 -1.535 1.00 61.75 70 ALA A O 1
#

Nearest PDB structures (foldseek):
  5x7r-assembly1_A  TM=9.209E-01  e=1.512E-01  Paenibacillus sp. 598K
  8j3x-assembly1_A  TM=6.533E-01  e=1.062E+00  Saccharophagus degradans 2-40
  3eb7-assembly3_C  TM=6.195E-01  e=5.445E+00  Bacillus thuringiensis
  9fmt-assembly1_F  TM=4.723E-01  e=2.903E+00  Escherichia coli
  7l2z-assembly1_F  TM=3.539E-01  e=1.365E+00  Escherichia coli K-12

Foldseek 3Di:
DADQADWWWWFKDKQRHGDDIDIDGHLNGLVRDDDDDDDDDHDPDDMDIDTHTPDDDDHDDDDDDDDDDD

Mean predicted aligned error: 2.44 Å

Radius of gyration: 12.85 Å; Cα contacts (8 Å, |Δi|>4): 117; chains: 1; bounding box: 35×18×31 Å

pLDDT: mean 96.57, std 5.02, range [61.75, 98.69]

Solvent-accessible surface area (backbone atoms only — not comparable to full-atom values): 4584 Å² total; per-residue (Å²): 65,17,24,49,68,62,69,35,47,26,39,34,24,52,74,86,40,78,78,48,74,46,77,45,59,45,49,71,25,76,85,32,72,52,87,86,87,81,92,77,93,75,67,92,76,88,76,49,77,44,78,39,55,76,62,95,50,66,63,50,76,85,83,84,88,87,78,83,82,132

Sequence (70 aa):
YALANGTRPLDLSVNGQVVDRIEFTDTMSWEDWDLLTRSLNLDTGLNTIRLTATGRSGGDFD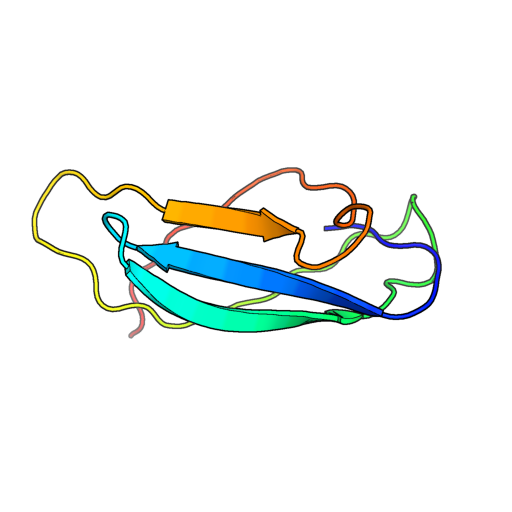YLEVSRTA